Protein AF-A0A7W1G8X3-F1 (afdb_monomer)

pLDDT: mean 82.86, std 14.91, range [45.31, 94.69]

Radius of gyration: 16.78 Å; Cα contacts (8 Å, |Δi|>4): 94; chains: 1; bounding box: 43×20×60 Å

Secondary structure (DSSP, 8-state):
---S---S----HHHHHHHTS-B-HHHHHHHHHHHBSS---SHHHHHHHHHHTT-TTTEEEEES-TT-TTS-EEEEE-TTHHHHHHTTSPBP-

Foldseek 3Di:
DDDPPPPPDPPPVVVCCVPFFPDFPVRCLVVCVVFFVPDDPDPVVVVLVVVLCVPCNFKDKDFPDPVDPPGDITITGGPCSVVVVCVVTPTDD

Nearest PDB structures (foldseek):
  5dym-assembly1_A-2  TM=4.481E-01  e=7.829E-01  Clostridioides difficile R20291
  2c6y-assembly1_B  TM=5.267E-01  e=5.358E+00  Homo sapiens
  5x11-assembly1_B  TM=4.025E-01  e=3.647E+00  Bacillus spizizenii str. W23

Mean predicted aligned error: 7.99 Å

Structure (mmCIF, N/CA/C/O backbone):
data_AF-A0A7W1G8X3-F1
#
_entry.id   AF-A0A7W1G8X3-F1
#
loop_
_atom_site.group_PDB
_atom_site.id
_atom_site.type_symbol
_atom_site.label_atom_id
_atom_site.label_alt_id
_atom_site.label_comp_id
_atom_site.label_asym_id
_atom_site.label_entity_id
_atom_site.label_seq_id
_atom_site.pdbx_PDB_ins_code
_atom_site.Cartn_x
_atom_site.Cartn_y
_atom_site.Cartn_z
_atom_site.occupancy
_atom_site.B_iso_or_equiv
_atom_site.auth_seq_id
_atom_site.auth_comp_id
_atom_site.auth_asym_id
_atom_site.auth_atom_id
_atom_site.pdbx_PDB_model_num
ATOM 1 N N . MET A 1 1 ? 9.654 -5.416 -48.157 1.00 45.44 1 MET A N 1
ATOM 2 C CA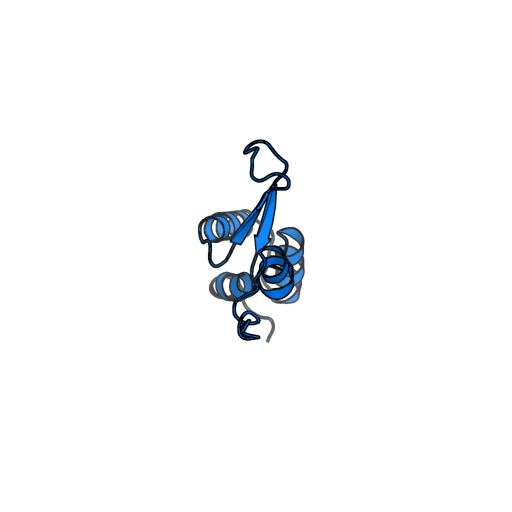 . MET A 1 1 ? 9.360 -6.333 -47.040 1.00 45.44 1 MET A CA 1
ATOM 3 C C . MET A 1 1 ? 10.028 -5.756 -45.807 1.00 45.44 1 MET A C 1
ATOM 5 O O . MET A 1 1 ? 11.237 -5.606 -45.848 1.00 45.44 1 MET A O 1
ATOM 9 N N . ASN A 1 2 ? 9.246 -5.299 -44.829 1.00 46.16 2 ASN A N 1
ATOM 10 C CA . ASN A 1 2 ? 9.617 -5.155 -43.415 1.00 46.16 2 ASN A CA 1
ATOM 11 C C . ASN A 1 2 ? 8.335 -4.758 -42.670 1.00 46.16 2 ASN A C 1
ATOM 13 O O . ASN A 1 2 ? 7.816 -3.655 -42.832 1.00 46.16 2 ASN A O 1
ATOM 17 N N . ASP A 1 3 ? 7.768 -5.732 -41.972 1.00 50.47 3 ASP A N 1
ATOM 18 C CA . ASP A 1 3 ? 6.453 -5.725 -41.346 1.00 50.47 3 ASP A CA 1
ATOM 19 C C . ASP A 1 3 ? 6.254 -4.601 -40.307 1.00 50.47 3 ASP A C 1
ATOM 21 O O . ASP A 1 3 ? 7.053 -4.467 -39.381 1.00 50.47 3 ASP A O 1
ATOM 25 N N . PRO A 1 4 ? 5.139 -3.844 -40.356 1.00 54.03 4 PRO A N 1
ATOM 26 C CA . PRO A 1 4 ? 4.781 -2.845 -39.344 1.00 54.03 4 PRO A CA 1
ATOM 27 C C . PRO A 1 4 ? 4.025 -3.446 -38.137 1.00 54.03 4 PRO A C 1
ATOM 29 O O . PRO A 1 4 ? 3.280 -2.743 -37.455 1.00 54.03 4 PRO A O 1
ATOM 32 N N . LYS A 1 5 ? 4.199 -4.746 -37.854 1.00 45.31 5 LYS A N 1
ATOM 33 C CA . LYS A 1 5 ? 3.510 -5.495 -36.781 1.00 45.31 5 LYS A CA 1
ATOM 34 C C . LYS A 1 5 ? 4.397 -5.764 -35.555 1.00 45.31 5 LYS A C 1
ATOM 36 O O . LYS A 1 5 ? 4.393 -6.851 -34.997 1.00 45.31 5 LYS A O 1
ATOM 41 N N . ALA A 1 6 ? 5.157 -4.770 -35.111 1.00 47.22 6 ALA A N 1
ATOM 42 C CA . ALA A 1 6 ? 5.899 -4.840 -33.845 1.00 47.22 6 ALA A CA 1
ATOM 43 C C . ALA A 1 6 ? 5.465 -3.720 -32.889 1.00 47.22 6 ALA A C 1
ATOM 45 O O . ALA A 1 6 ? 6.284 -3.071 -32.245 1.00 47.22 6 ALA A O 1
ATOM 46 N N . LYS A 1 7 ? 4.157 -3.443 -32.842 1.00 49.97 7 LYS A N 1
ATOM 47 C CA . LYS A 1 7 ? 3.549 -2.463 -31.928 1.00 49.97 7 LYS A CA 1
ATOM 48 C C . LYS A 1 7 ? 2.768 -3.117 -30.784 1.00 49.97 7 LYS A C 1
ATOM 50 O O . LYS A 1 7 ? 2.041 -2.437 -30.071 1.00 49.97 7 LYS A O 1
ATOM 55 N N . GLU A 1 8 ? 2.927 -4.421 -30.593 1.00 50.19 8 GLU A N 1
ATOM 56 C CA . GLU A 1 8 ? 2.209 -5.206 -29.593 1.00 50.19 8 GLU A CA 1
ATOM 57 C C . GLU A 1 8 ? 3.212 -5.789 -28.593 1.00 50.19 8 GLU A C 1
ATOM 59 O O . GLU A 1 8 ? 4.182 -6.424 -28.988 1.00 50.19 8 GLU A O 1
ATOM 64 N N . LEU A 1 9 ? 2.957 -5.568 -27.298 1.00 48.19 9 LEU A N 1
ATOM 65 C CA . LEU A 1 9 ? 3.730 -6.035 -26.130 1.00 48.19 9 LEU A CA 1
ATOM 66 C C . LEU A 1 9 ? 4.922 -5.171 -25.676 1.00 48.19 9 LEU A C 1
ATOM 68 O O . LEU A 1 9 ? 5.755 -5.620 -24.895 1.00 48.19 9 LEU A O 1
ATOM 72 N N . GLY A 1 10 ? 4.942 -3.885 -26.035 1.00 47.62 10 GLY A N 1
ATOM 73 C CA . GLY A 1 10 ? 5.795 -2.868 -25.404 1.00 47.62 10 GLY A CA 1
ATOM 74 C C . GLY A 1 10 ? 5.359 -2.486 -23.979 1.00 47.62 10 GLY A C 1
ATOM 75 O O . GLY A 1 10 ? 5.244 -1.305 -23.659 1.00 47.62 10 GLY A O 1
ATOM 76 N N . LEU A 1 11 ? 5.096 -3.456 -23.100 1.00 55.41 11 LEU A N 1
ATOM 77 C CA . LEU A 1 11 ? 5.133 -3.211 -21.656 1.00 55.41 11 LEU A CA 1
ATOM 78 C C . LEU A 1 11 ? 6.609 -3.156 -21.245 1.00 55.41 11 LEU A C 1
ATOM 80 O O . LEU A 1 11 ? 7.105 -4.053 -20.569 1.00 55.41 11 LEU A O 1
ATOM 84 N N . SER A 1 12 ? 7.333 -2.120 -21.685 1.00 69.19 12 SER A N 1
ATOM 85 C CA . SER A 1 12 ? 8.639 -1.797 -21.105 1.00 69.19 12 SER A CA 1
ATOM 86 C C . SER A 1 12 ? 8.475 -1.776 -19.586 1.00 69.19 12 SER A C 1
ATOM 88 O O . SER A 1 12 ? 7.445 -1.300 -19.104 1.00 69.19 12 SER A O 1
ATOM 90 N N . GLU A 1 13 ? 9.443 -2.282 -18.819 1.00 68.56 13 GLU A N 1
ATOM 91 C CA . GLU A 1 13 ? 9.336 -2.342 -17.349 1.00 68.56 13 GLU A CA 1
ATOM 92 C C . GLU A 1 13 ? 8.882 -1.002 -16.756 1.00 68.56 13 GLU A C 1
ATOM 94 O O . GLU A 1 13 ? 8.034 -0.956 -15.869 1.00 68.56 13 GLU A O 1
ATOM 99 N N . GLU A 1 14 ? 9.361 0.099 -17.335 1.00 72.94 14 GLU A N 1
ATOM 100 C CA . GLU A 1 14 ? 8.932 1.452 -17.010 1.00 72.94 14 GLU A CA 1
ATOM 101 C C . GLU A 1 14 ? 7.418 1.689 -17.154 1.00 72.94 14 GLU A C 1
ATOM 103 O O . GLU A 1 14 ? 6.808 2.231 -16.236 1.00 72.94 14 GLU A O 1
ATOM 108 N N . ASN A 1 15 ? 6.786 1.230 -18.237 1.00 80.88 15 ASN A N 1
ATOM 109 C CA . ASN A 1 15 ? 5.342 1.355 -18.440 1.00 80.88 15 ASN A CA 1
ATOM 110 C C . ASN A 1 15 ? 4.560 0.583 -17.363 1.00 80.88 15 ASN A C 1
ATOM 112 O O . ASN A 1 15 ? 3.549 1.065 -16.863 1.00 80.88 15 ASN A O 1
ATOM 116 N N . ILE A 1 16 ? 5.053 -0.583 -16.933 1.00 82.94 16 ILE A N 1
ATOM 117 C CA . ILE A 1 16 ? 4.420 -1.381 -15.868 1.00 82.94 16 ILE A CA 1
ATOM 118 C C . ILE A 1 16 ? 4.471 -0.628 -14.525 1.00 82.94 16 ILE A C 1
ATOM 120 O O . ILE A 1 16 ? 3.465 -0.571 -13.816 1.00 82.94 16 ILE A O 1
ATOM 124 N N . PHE A 1 17 ? 5.605 -0.011 -14.177 1.00 84.19 17 PHE A N 1
ATOM 125 C CA . PHE A 1 17 ? 5.721 0.807 -12.959 1.00 84.19 17 PHE A CA 1
ATOM 126 C C . PHE A 1 17 ? 4.953 2.139 -13.049 1.00 84.19 17 PHE A C 1
ATOM 128 O O . PHE A 1 17 ? 4.559 2.684 -12.026 1.00 84.19 17 PHE A O 1
ATOM 135 N N . GLN A 1 18 ? 4.701 2.661 -14.252 1.00 81.62 18 GLN A N 1
ATOM 136 C CA . GLN A 1 18 ? 3.901 3.879 -14.438 1.00 81.62 18 GLN A CA 1
ATOM 137 C C . GLN A 1 18 ? 2.388 3.623 -14.483 1.00 81.62 18 GLN A C 1
ATOM 139 O O . GLN A 1 18 ? 1.617 4.533 -14.191 1.00 81.62 18 GLN A O 1
ATOM 144 N N . THR A 1 19 ? 1.949 2.410 -14.836 1.00 82.50 19 THR A N 1
ATOM 145 C CA . THR A 1 19 ? 0.520 2.102 -15.037 1.00 82.50 19 THR A CA 1
ATOM 146 C C . THR A 1 19 ? -0.059 1.139 -14.004 1.00 82.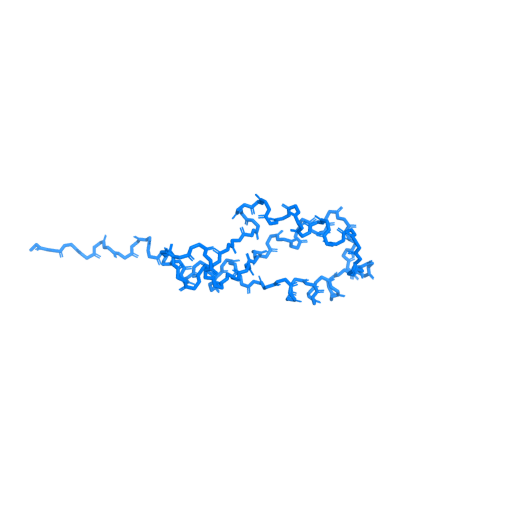50 19 THR A C 1
ATOM 148 O O . THR A 1 19 ? -1.192 1.330 -13.568 1.00 82.50 19 THR A O 1
ATOM 151 N N . ILE A 1 20 ? 0.696 0.114 -13.594 1.00 85.88 20 ILE A N 1
ATOM 152 C CA . ILE A 1 20 ? 0.209 -0.966 -12.722 1.00 85.88 20 ILE A CA 1
ATOM 153 C C . ILE A 1 20 ? 0.746 -0.804 -11.300 1.00 85.88 20 ILE A C 1
ATOM 155 O O . ILE A 1 20 ? -0.042 -0.825 -10.357 1.00 85.88 20 ILE A O 1
ATOM 159 N N . PHE A 1 21 ? 2.066 -0.653 -11.139 1.00 90.00 21 PHE A N 1
ATOM 160 C CA . PHE A 1 21 ? 2.734 -0.549 -9.833 1.00 90.00 21 PHE A CA 1
ATOM 161 C C . PHE A 1 21 ? 3.104 0.901 -9.521 1.00 90.00 21 PHE A C 1
ATOM 163 O O . PHE A 1 21 ? 4.279 1.264 -9.502 1.00 90.00 21 PHE A O 1
ATOM 170 N N . THR A 1 22 ? 2.088 1.734 -9.317 1.00 90.88 22 THR A N 1
ATOM 171 C CA . THR A 1 22 ? 2.245 3.183 -9.134 1.00 90.88 22 THR A CA 1
ATOM 172 C C . THR A 1 22 ? 2.530 3.586 -7.694 1.00 90.88 22 THR A C 1
ATOM 174 O O . THR A 1 22 ? 3.093 4.653 -7.457 1.00 90.88 22 THR A O 1
ATOM 177 N N . GLU A 1 23 ? 2.160 2.746 -6.728 1.00 93.94 23 GLU A N 1
ATOM 178 C CA . GLU A 1 23 ? 2.125 3.127 -5.319 1.00 93.94 23 GLU A CA 1
ATOM 179 C C . GLU A 1 23 ? 3.431 2.769 -4.616 1.00 93.94 23 GLU A C 1
ATOM 181 O O . GLU A 1 23 ? 3.907 1.640 -4.704 1.00 93.94 23 GLU A O 1
ATOM 186 N N . LYS A 1 24 ? 4.017 3.687 -3.848 1.00 93.38 24 LYS A N 1
ATOM 187 C CA . LYS A 1 24 ? 5.085 3.329 -2.903 1.00 93.38 24 LYS A CA 1
ATOM 188 C C . LYS A 1 24 ? 4.480 2.981 -1.552 1.00 93.38 24 LYS A C 1
ATOM 190 O O . LYS A 1 24 ? 3.328 3.287 -1.269 1.00 93.38 24 LYS A O 1
ATOM 195 N N . HIS A 1 25 ? 5.286 2.418 -0.656 1.00 91.81 25 HIS A N 1
ATOM 196 C CA . HIS A 1 25 ? 4.845 2.110 0.711 1.00 91.81 25 HIS A CA 1
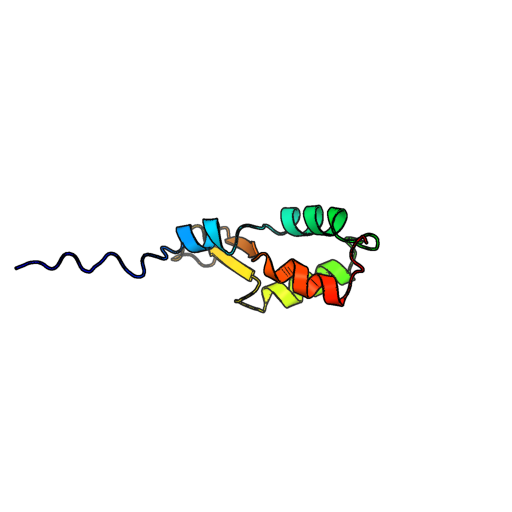ATOM 197 C C . HIS A 1 25 ? 4.176 3.308 1.418 1.00 91.81 25 HIS A C 1
ATOM 199 O O . HIS A 1 25 ? 3.157 3.153 2.089 1.00 91.81 25 HIS A O 1
ATOM 205 N N . ALA A 1 26 ? 4.736 4.513 1.262 1.00 92.25 26 ALA A N 1
ATOM 206 C CA . ALA A 1 26 ? 4.171 5.731 1.840 1.00 92.25 26 ALA A CA 1
ATOM 207 C C . ALA A 1 26 ? 2.828 6.122 1.200 1.00 92.25 26 ALA A C 1
ATOM 209 O O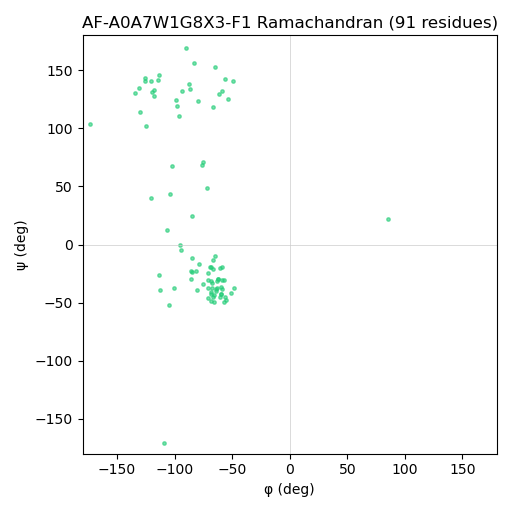 . ALA A 1 26 ? 1.926 6.559 1.912 1.00 92.25 26 ALA A O 1
ATOM 210 N N . ASP A 1 27 ? 2.679 5.932 -0.114 1.00 94.56 27 ASP A N 1
ATOM 211 C CA . ASP A 1 27 ? 1.431 6.210 -0.828 1.00 94.56 27 ASP A CA 1
ATOM 212 C C . ASP A 1 27 ? 0.332 5.232 -0.412 1.00 94.56 27 ASP A C 1
ATOM 214 O O . ASP A 1 27 ? -0.775 5.663 -0.093 1.00 94.56 27 ASP A O 1
ATOM 218 N N . VAL A 1 28 ? 0.665 3.942 -0.280 1.00 94.69 28 VAL A N 1
ATOM 219 C CA . VAL A 1 28 ? -0.250 2.924 0.255 1.00 94.69 28 VAL A CA 1
ATOM 220 C C . VAL A 1 28 ? -0.725 3.310 1.652 1.00 94.69 28 VAL A C 1
ATOM 222 O O . VAL A 1 28 ? -1.926 3.337 1.892 1.00 94.69 28 VAL A O 1
ATOM 225 N N . ALA A 1 29 ? 0.185 3.671 2.561 1.00 94.62 29 ALA A N 1
ATOM 226 C CA . ALA A 1 29 ? -0.184 4.065 3.921 1.00 94.62 29 ALA A CA 1
ATOM 227 C C . ALA A 1 29 ? -1.043 5.344 3.959 1.00 94.62 29 ALA A C 1
ATOM 229 O O . ALA A 1 29 ? -1.963 5.454 4.771 1.00 94.62 29 ALA A O 1
ATOM 230 N N . ARG A 1 30 ? -0.751 6.318 3.088 1.00 94.62 30 ARG A N 1
ATOM 231 C CA . ARG A 1 30 ? -1.529 7.557 2.966 1.00 94.62 30 ARG A CA 1
ATOM 232 C C . ARG A 1 30 ? -2.937 7.280 2.449 1.00 94.62 30 ARG A C 1
ATOM 234 O O . ARG A 1 30 ? -3.898 7.760 3.041 1.00 94.62 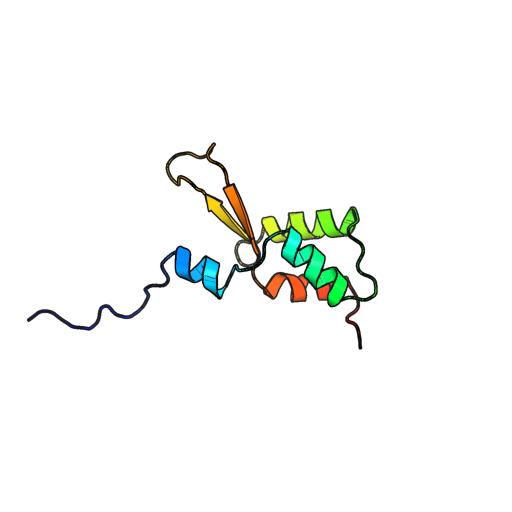30 ARG A O 1
ATOM 241 N N . GLU A 1 31 ? -3.055 6.516 1.371 1.00 93.81 31 GLU A N 1
ATOM 242 C CA . GLU A 1 31 ? -4.344 6.223 0.749 1.00 93.81 31 GLU A CA 1
ATOM 243 C C . GLU A 1 31 ? -5.176 5.275 1.617 1.00 93.81 31 GLU A C 1
ATOM 245 O O . GLU A 1 31 ? -6.370 5.492 1.775 1.00 93.81 31 GLU A O 1
ATOM 250 N N . ALA A 1 32 ? -4.553 4.299 2.283 1.00 93.19 32 ALA A N 1
ATOM 251 C CA . ALA A 1 32 ? -5.230 3.439 3.250 1.00 93.19 32 ALA A CA 1
ATOM 252 C C . ALA A 1 32 ? -5.836 4.256 4.403 1.00 93.19 32 ALA A C 1
ATOM 254 O O . ALA A 1 32 ? -6.997 4.065 4.748 1.00 93.19 32 ALA A O 1
ATOM 255 N N . ARG A 1 33 ? -5.104 5.246 4.931 1.00 93.06 33 ARG A N 1
ATOM 256 C CA . ARG A 1 33 ? -5.623 6.168 5.957 1.00 93.06 33 ARG A CA 1
ATOM 257 C C . ARG A 1 33 ? -6.810 7.000 5.474 1.00 93.06 33 ARG A C 1
ATOM 259 O O . ARG A 1 33 ? -7.638 7.400 6.282 1.00 93.06 33 ARG A O 1
ATOM 266 N N . ARG A 1 34 ? -6.869 7.298 4.176 1.00 92.00 34 ARG A N 1
ATOM 267 C CA . ARG A 1 34 ? -7.983 8.028 3.566 1.00 92.00 34 ARG A CA 1
ATOM 268 C C . ARG A 1 34 ? -9.183 7.116 3.295 1.00 92.00 34 ARG A C 1
ATOM 270 O O . ARG A 1 34 ? -10.316 7.552 3.445 1.00 92.00 34 ARG A O 1
ATOM 277 N N . ARG A 1 35 ? -8.931 5.882 2.857 1.00 91.88 35 ARG A N 1
ATOM 278 C CA . ARG A 1 35 ? -9.941 4.937 2.363 1.00 91.88 35 ARG A CA 1
ATOM 279 C C . ARG A 1 35 ? -10.612 4.125 3.470 1.00 91.88 35 ARG A C 1
ATOM 281 O O . ARG A 1 35 ? -11.773 3.747 3.323 1.00 91.88 35 ARG A O 1
ATOM 288 N N . PHE A 1 36 ? -9.901 3.867 4.561 1.00 93.12 36 PHE A N 1
ATOM 289 C CA . PHE A 1 36 ? -10.366 3.024 5.656 1.00 93.12 36 PHE A CA 1
ATOM 290 C C . PHE A 1 36 ? -10.465 3.831 6.951 1.00 93.12 36 PHE A C 1
ATOM 292 O O . PHE A 1 36 ? -9.545 4.569 7.307 1.00 93.12 36 PHE A O 1
ATOM 299 N N . ASN A 1 37 ? -11.585 3.701 7.662 1.00 89.12 37 ASN A N 1
ATOM 300 C CA . ASN A 1 37 ? -11.856 4.474 8.885 1.00 89.12 37 ASN A CA 1
ATOM 301 C C . ASN A 1 37 ? -11.052 3.975 10.093 1.00 89.12 37 ASN A C 1
ATOM 303 O O . ASN A 1 37 ? -10.666 4.741 10.974 1.00 89.12 37 ASN A O 1
ATOM 307 N N . ASP A 1 38 ? -10.822 2.672 10.142 1.00 90.25 38 ASP A N 1
ATOM 308 C CA . ASP A 1 38 ? -10.172 1.943 11.226 1.00 90.25 38 ASP A CA 1
ATOM 309 C C . ASP A 1 38 ? -8.672 1.723 10.985 1.00 90.25 38 ASP A C 1
ATOM 311 O O . ASP A 1 38 ? -7.977 1.166 11.843 1.00 90.25 38 ASP A O 1
ATOM 315 N N . PHE A 1 39 ? -8.147 2.202 9.853 1.00 93.50 39 PHE A N 1
ATOM 316 C CA . PHE A 1 39 ? -6.750 2.023 9.495 1.00 93.50 39 PHE A CA 1
ATOM 317 C C . PHE A 1 39 ? -5.799 2.669 10.500 1.00 93.50 39 PHE A C 1
ATOM 319 O O . PHE A 1 39 ? -5.858 3.862 10.818 1.00 93.50 39 PHE A O 1
ATOM 326 N N . LYS A 1 40 ? -4.824 1.869 10.932 1.00 91.38 40 LYS A N 1
ATOM 327 C CA . LYS A 1 40 ? -3.707 2.301 11.767 1.00 91.38 40 LYS A CA 1
ATOM 328 C C . LYS A 1 40 ? -2.424 1.726 11.196 1.00 91.38 40 LYS A C 1
ATOM 330 O O . LYS A 1 40 ? -2.313 0.524 10.984 1.00 91.38 40 LYS A O 1
ATOM 335 N N . GLN A 1 41 ? -1.421 2.581 11.024 1.00 91.44 41 GLN A N 1
ATOM 336 C CA . GLN A 1 41 ? -0.077 2.168 10.627 1.00 91.44 41 GLN A CA 1
ATOM 337 C C . GLN A 1 41 ? 0.648 1.528 11.825 1.00 91.44 41 GLN A C 1
ATOM 339 O O . GLN A 1 41 ? 1.526 2.128 12.441 1.00 91.44 41 GLN A O 1
ATOM 344 N N . ASN A 1 42 ? 0.207 0.331 12.203 1.00 92.50 42 ASN A N 1
ATOM 345 C CA . ASN A 1 42 ? 0.679 -0.445 13.344 1.00 92.50 42 ASN A CA 1
ATOM 346 C C . ASN A 1 42 ? 1.492 -1.671 12.873 1.00 92.50 42 ASN A C 1
ATOM 348 O O . ASN A 1 42 ? 1.815 -1.832 11.693 1.00 92.50 42 ASN A O 1
ATOM 352 N N . ASN A 1 43 ? 1.823 -2.562 13.809 1.00 92.81 43 ASN A N 1
ATOM 353 C CA . ASN A 1 43 ? 2.539 -3.802 13.501 1.00 92.81 43 ASN A CA 1
ATOM 354 C C . ASN A 1 43 ? 1.759 -4.733 12.563 1.00 92.81 43 ASN A C 1
ATOM 356 O O . ASN A 1 43 ? 2.373 -5.468 11.793 1.00 92.81 43 ASN A O 1
ATOM 360 N N . GLU A 1 44 ? 0.429 -4.696 12.607 1.00 91.81 44 GLU A N 1
ATOM 361 C CA . GLU A 1 44 ? -0.426 -5.477 11.717 1.00 91.81 44 GLU A CA 1
ATOM 362 C C . GLU A 1 44 ? -0.322 -4.977 10.278 1.00 91.81 44 GLU A C 1
ATOM 364 O O . GLU A 1 44 ? -0.005 -5.770 9.396 1.00 91.81 44 GLU A O 1
ATOM 369 N N . PHE A 1 45 ? -0.427 -3.664 10.049 1.00 93.69 45 PHE A N 1
ATOM 370 C CA . PHE A 1 45 ? -0.179 -3.082 8.730 1.00 93.69 45 PHE A CA 1
ATOM 371 C C . PHE A 1 45 ? 1.213 -3.452 8.204 1.00 93.69 45 PHE A C 1
ATOM 373 O O . PHE A 1 45 ? 1.348 -3.932 7.081 1.00 93.69 45 PHE A O 1
ATOM 380 N N . ASN A 1 46 ? 2.256 -3.306 9.028 1.00 92.38 46 ASN A N 1
ATOM 381 C CA . ASN A 1 46 ? 3.616 -3.677 8.629 1.00 92.38 46 ASN A CA 1
ATOM 382 C C . ASN A 1 46 ? 3.727 -5.173 8.270 1.00 92.38 46 ASN A C 1
ATOM 384 O O . ASN A 1 46 ? 4.439 -5.533 7.329 1.00 92.38 46 ASN A O 1
ATOM 388 N N . ARG A 1 47 ? 3.001 -6.048 8.981 1.00 93.88 47 ARG A N 1
ATOM 389 C CA . ARG A 1 47 ? 2.917 -7.482 8.674 1.00 93.88 47 ARG A CA 1
ATOM 390 C C . ARG A 1 47 ? 2.193 -7.733 7.350 1.00 93.88 47 ARG A C 1
ATOM 392 O O . ARG A 1 47 ? 2.704 -8.508 6.545 1.00 93.88 47 ARG A O 1
ATOM 399 N N . LEU A 1 48 ? 1.060 -7.078 7.104 1.00 93.81 48 LEU A N 1
ATOM 400 C CA . LEU A 1 48 ? 0.310 -7.181 5.847 1.00 93.81 48 LEU A CA 1
ATOM 401 C C . LEU A 1 48 ? 1.155 -6.712 4.662 1.00 93.81 48 LEU A C 1
ATOM 403 O O . LEU A 1 48 ? 1.277 -7.430 3.672 1.00 93.81 48 LEU A O 1
ATOM 407 N N . MET A 1 49 ? 1.848 -5.579 4.796 1.00 93.88 49 MET A N 1
ATOM 408 C CA . MET A 1 49 ? 2.789 -5.101 3.783 1.00 93.88 49 MET A CA 1
ATOM 409 C C . MET A 1 49 ? 3.907 -6.119 3.535 1.00 93.88 49 MET A C 1
ATOM 411 O O . MET A 1 49 ? 4.233 -6.402 2.385 1.00 93.88 49 MET A O 1
ATOM 415 N N . ALA A 1 50 ? 4.471 -6.729 4.583 1.00 93.19 50 ALA A N 1
ATOM 416 C CA . ALA A 1 50 ? 5.486 -7.772 4.434 1.00 93.19 50 ALA A CA 1
ATOM 417 C C . ALA A 1 50 ? 4.965 -9.034 3.721 1.00 93.19 50 ALA A C 1
ATOM 419 O O . ALA A 1 50 ? 5.733 -9.684 3.011 1.00 93.19 50 ALA A O 1
ATOM 420 N N . LEU A 1 51 ? 3.684 -9.379 3.877 1.00 92.50 51 LEU A N 1
ATOM 421 C CA . LEU A 1 51 ? 3.038 -10.451 3.112 1.00 92.50 51 LEU A CA 1
ATOM 422 C C . LEU A 1 51 ? 2.830 -10.035 1.651 1.00 92.50 51 LEU A C 1
ATOM 424 O O . LEU A 1 51 ? 3.223 -10.776 0.751 1.00 92.50 51 LEU A O 1
ATOM 428 N N . CYS A 1 52 ? 2.332 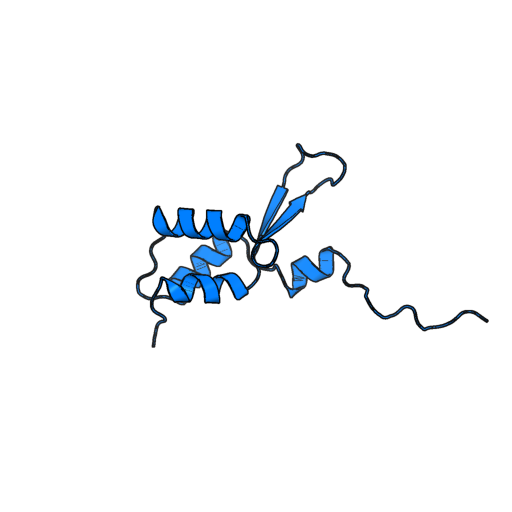-8.821 1.409 1.00 92.31 52 CYS A N 1
ATOM 429 C CA . CYS A 1 52 ? 2.144 -8.271 0.065 1.00 92.31 52 CYS A CA 1
ATOM 430 C C . CYS A 1 52 ? 3.462 -8.208 -0.719 1.00 92.31 52 CYS A C 1
ATOM 432 O O . CYS A 1 52 ? 3.491 -8.532 -1.902 1.00 92.31 52 CYS A O 1
ATOM 434 N N . LYS A 1 53 ? 4.579 -7.877 -0.055 1.00 91.12 53 LYS A N 1
ATOM 435 C CA . LYS A 1 53 ? 5.931 -7.899 -0.644 1.00 91.12 53 LYS A CA 1
ATOM 436 C C . LYS A 1 53 ? 6.334 -9.261 -1.207 1.00 91.12 53 LYS A C 1
ATOM 438 O O . LYS A 1 53 ? 7.124 -9.314 -2.143 1.00 91.12 53 LYS A O 1
ATOM 443 N N . LYS A 1 54 ? 5.829 -10.358 -0.636 1.00 91.88 54 LYS A N 1
ATOM 444 C CA . LYS A 1 54 ? 6.115 -11.718 -1.117 1.00 91.88 54 LYS A CA 1
ATOM 445 C C . LYS A 1 54 ? 5.287 -12.083 -2.349 1.00 91.88 54 LYS A C 1
ATOM 447 O O . LYS A 1 54 ? 5.633 -13.042 -3.031 1.00 91.88 54 LYS A O 1
ATOM 452 N N . ASN A 1 55 ? 4.214 -11.343 -2.635 1.00 92.06 55 ASN A N 1
ATOM 453 C CA . ASN A 1 55 ? 3.348 -11.586 -3.780 1.00 92.06 55 ASN A CA 1
ATOM 454 C C . ASN A 1 55 ? 3.752 -10.680 -4.964 1.00 92.06 55 ASN A C 1
ATOM 456 O O . ASN A 1 55 ? 3.490 -9.475 -4.926 1.00 92.06 55 ASN A O 1
ATOM 460 N N . PRO A 1 56 ? 4.317 -11.235 -6.053 1.00 88.81 56 PRO A N 1
ATOM 461 C CA . PRO A 1 56 ? 4.776 -10.453 -7.205 1.00 88.81 56 PRO A CA 1
ATOM 462 C C . PRO A 1 56 ? 3.647 -9.764 -7.992 1.00 88.81 56 PRO A C 1
ATOM 464 O O . PRO A 1 56 ? 3.919 -8.894 -8.822 1.00 88.81 56 PRO A O 1
ATOM 467 N N . ASN A 1 57 ? 2.384 -10.141 -7.756 1.00 89.06 57 ASN A N 1
ATOM 468 C CA . ASN A 1 57 ? 1.217 -9.470 -8.339 1.00 89.06 57 ASN A CA 1
ATOM 469 C C . ASN A 1 57 ? 0.825 -8.195 -7.572 1.00 89.06 57 ASN A C 1
ATOM 471 O O . ASN A 1 57 ? 0.172 -7.308 -8.130 1.00 89.06 57 ASN A O 1
ATOM 475 N N . LEU A 1 58 ? 1.218 -8.105 -6.298 1.00 91.94 58 LEU A N 1
ATOM 476 C CA . LEU A 1 58 ? 0.923 -6.975 -5.418 1.00 91.94 58 LEU A CA 1
ATOM 477 C C . LEU A 1 58 ? 2.116 -6.038 -5.288 1.00 91.94 58 LEU A C 1
ATOM 479 O O . LEU A 1 58 ? 1.923 -4.829 -5.260 1.00 91.94 58 LEU A O 1
ATOM 483 N N . CYS A 1 59 ? 3.335 -6.576 -5.239 1.00 93.88 59 CYS A N 1
ATOM 484 C CA . CYS A 1 59 ? 4.562 -5.808 -5.078 1.00 93.88 59 CYS A CA 1
ATOM 485 C C . CYS A 1 59 ? 5.611 -6.214 -6.113 1.00 93.88 59 CYS A C 1
ATOM 487 O O . CYS A 1 59 ? 5.890 -7.396 -6.312 1.00 93.88 59 CYS A O 1
ATOM 489 N N . ARG A 1 60 ? 6.251 -5.220 -6.724 1.00 90.94 60 ARG A N 1
ATOM 490 C CA . ARG A 1 60 ? 7.450 -5.394 -7.539 1.00 90.94 60 ARG A CA 1
ATOM 491 C C . ARG A 1 60 ? 8.568 -4.500 -7.046 1.00 90.94 60 ARG A C 1
ATOM 493 O O . ARG A 1 60 ? 8.365 -3.355 -6.653 1.00 90.94 60 ARG A O 1
ATOM 500 N N . VAL A 1 61 ? 9.779 -5.031 -7.115 1.00 88.50 61 VAL A N 1
ATOM 501 C CA . VAL A 1 61 ? 10.993 -4.304 -6.763 1.00 88.50 61 VAL A CA 1
ATOM 502 C C . VAL A 1 61 ? 11.634 -3.791 -8.043 1.00 88.50 61 VAL A C 1
ATOM 504 O O . VAL A 1 61 ? 11.927 -4.576 -8.940 1.00 88.50 61 VAL A O 1
ATOM 507 N N . ARG A 1 62 ? 11.872 -2.481 -8.117 1.00 85.94 62 ARG A N 1
ATOM 508 C CA . ARG A 1 62 ? 12.683 -1.862 -9.167 1.00 85.94 62 ARG A CA 1
ATOM 509 C C . ARG A 1 62 ? 14.088 -1.638 -8.626 1.00 85.94 62 ARG A C 1
ATOM 511 O O . ARG A 1 62 ? 14.269 -0.911 -7.646 1.00 85.94 62 ARG A O 1
ATOM 518 N N . TYR A 1 63 ? 15.067 -2.261 -9.263 1.00 83.88 63 TYR A N 1
ATOM 519 C CA . TYR A 1 63 ? 16.480 -2.033 -8.984 1.00 83.88 63 TYR A CA 1
ATOM 520 C C . TYR A 1 63 ? 16.968 -0.862 -9.835 1.00 83.88 63 TYR A C 1
ATOM 522 O O . TYR A 1 63 ? 16.598 -0.758 -11.003 1.00 83.88 63 TYR A O 1
ATOM 530 N N . LEU A 1 64 ? 17.772 0.031 -9.252 1.00 78.50 64 LEU A N 1
ATOM 531 C CA . LEU A 1 64 ? 18.393 1.122 -10.009 1.00 78.50 64 LEU A CA 1
ATOM 532 C C . LEU A 1 64 ? 19.437 0.589 -11.004 1.00 78.50 64 LEU A C 1
ATOM 534 O O . LEU A 1 64 ? 19.587 1.137 -12.089 1.00 78.50 64 LEU A O 1
ATOM 538 N N . ASP A 1 65 ? 20.120 -0.496 -10.637 1.00 74.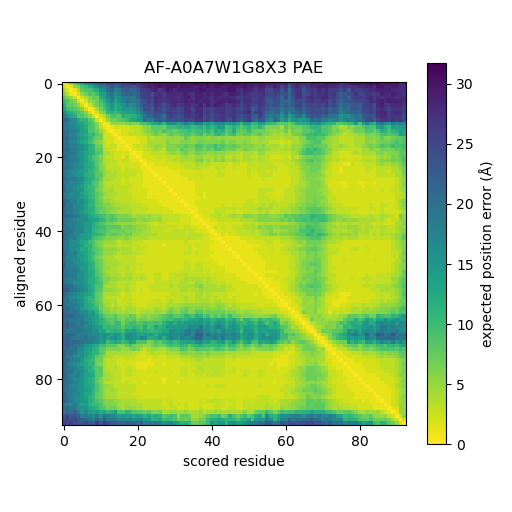88 65 ASP A N 1
ATOM 539 C CA . ASP A 1 65 ? 21.037 -1.233 -11.504 1.00 74.88 65 ASP A CA 1
ATOM 540 C C . ASP A 1 65 ? 20.690 -2.732 -11.441 1.00 74.88 65 ASP A C 1
ATOM 542 O O . ASP A 1 65 ? 20.829 -3.333 -10.371 1.00 74.88 65 ASP A O 1
ATOM 546 N N . PRO A 1 66 ? 20.225 -3.348 -12.544 1.00 69.19 66 PRO A N 1
ATOM 547 C CA . PRO A 1 66 ? 19.873 -4.767 -12.574 1.00 69.19 66 PRO A CA 1
ATOM 548 C C . PRO A 1 66 ? 21.093 -5.694 -12.453 1.00 69.19 66 PRO A C 1
ATOM 550 O O . PRO A 1 66 ? 20.937 -6.854 -12.079 1.00 69.19 66 PRO A O 1
ATOM 553 N N . SER A 1 67 ? 22.304 -5.196 -12.725 1.00 73.06 67 SER A N 1
ATOM 554 C CA . SER A 1 67 ? 23.551 -5.970 -12.646 1.00 73.06 67 SER A CA 1
ATOM 555 C C . SER A 1 67 ? 24.136 -5.999 -11.232 1.00 73.06 67 SER A C 1
ATOM 557 O O . SER A 1 67 ? 25.036 -6.789 -10.948 1.00 73.06 67 SER A O 1
ATOM 559 N N . ASN A 1 68 ? 23.625 -5.159 -10.325 1.00 71.00 68 ASN A N 1
ATOM 560 C CA . ASN A 1 68 ? 24.125 -5.038 -8.965 1.00 71.00 68 ASN A CA 1
ATOM 561 C C . ASN A 1 68 ? 23.005 -5.248 -7.938 1.00 71.00 68 ASN A C 1
ATOM 563 O O . ASN A 1 68 ? 22.238 -4.346 -7.607 1.00 71.00 68 ASN A O 1
ATOM 567 N N . SER A 1 69 ? 22.977 -6.437 -7.339 1.00 63.09 69 SER A N 1
ATOM 568 C CA . SER A 1 69 ? 22.027 -6.813 -6.285 1.00 63.09 69 SER A CA 1
ATOM 569 C C . SER A 1 69 ? 22.176 -6.018 -4.976 1.00 63.09 69 SER A C 1
ATOM 571 O O . SER A 1 69 ? 21.294 -6.100 -4.119 1.00 63.09 69 SER A O 1
ATOM 573 N N . LYS A 1 70 ? 23.250 -5.226 -4.820 1.00 68.56 70 LYS A N 1
ATOM 574 C CA . LYS A 1 70 ? 23.443 -4.266 -3.714 1.00 68.56 70 LYS A CA 1
ATOM 575 C C . LYS A 1 70 ? 22.992 -2.844 -4.055 1.00 68.56 70 LYS A C 1
ATOM 577 O O . LYS A 1 70 ? 23.063 -1.971 -3.192 1.00 68.56 70 LYS A O 1
ATOM 582 N N . SER A 1 71 ? 22.575 -2.596 -5.295 1.00 73.06 71 SER A N 1
ATOM 583 C CA . SER A 1 71 ? 22.090 -1.288 -5.723 1.00 73.06 71 SER A CA 1
ATOM 584 C C . SER A 1 71 ? 20.807 -0.910 -4.985 1.00 73.06 71 SER A C 1
ATOM 586 O O . SER A 1 71 ? 20.032 -1.772 -4.555 1.00 73.06 71 SER A O 1
ATOM 588 N N . SER A 1 72 ? 20.580 0.395 -4.842 1.00 79.50 72 SER A N 1
ATOM 589 C CA . SER A 1 72 ? 19.355 0.930 -4.261 1.00 79.50 72 SER A CA 1
ATOM 590 C C . SER A 1 72 ? 18.143 0.353 -4.988 1.00 79.50 72 SER A C 1
ATOM 592 O O . SER A 1 72 ? 18.022 0.435 -6.213 1.00 79.50 72 SER A O 1
ATOM 594 N N . LYS A 1 73 ? 17.241 -0.242 -4.212 1.00 85.31 73 LYS A N 1
ATOM 595 C CA . LYS A 1 73 ? 15.999 -0.830 -4.703 1.00 85.31 73 LYS A CA 1
ATOM 596 C C . LYS A 1 73 ? 14.815 -0.056 -4.151 1.00 85.31 73 LYS A C 1
ATOM 598 O O . LYS A 1 73 ? 14.824 0.340 -2.986 1.00 85.31 73 LYS A O 1
ATOM 603 N N . GLN A 1 74 ? 13.793 0.135 -4.974 1.00 87.81 74 GLN A N 1
ATOM 604 C CA . GLN A 1 74 ? 12.530 0.716 -4.541 1.00 87.81 74 GLN A CA 1
ATOM 605 C C . GLN A 1 74 ? 11.404 -0.280 -4.789 1.00 87.81 74 GLN A C 1
ATOM 607 O O . GLN A 1 74 ? 11.292 -0.867 -5.863 1.00 87.81 74 GLN A O 1
ATOM 612 N N . GLU A 1 75 ? 10.582 -0.480 -3.769 1.00 91.38 75 GLU A N 1
ATOM 613 C CA . GLU A 1 75 ? 9.390 -1.315 -3.841 1.00 91.38 75 GLU A CA 1
ATOM 614 C C . GLU A 1 75 ? 8.218 -0.476 -4.341 1.00 91.38 75 GLU A C 1
ATOM 616 O O . GLU A 1 75 ? 7.979 0.632 -3.849 1.00 91.38 75 GLU A O 1
ATOM 621 N N . PHE A 1 76 ? 7.487 -1.033 -5.294 1.00 92.94 76 PHE A N 1
ATOM 622 C CA . PHE A 1 76 ? 6.272 -0.462 -5.836 1.00 92.94 76 PHE A CA 1
ATOM 623 C C . PHE A 1 76 ? 5.140 -1.473 -5.729 1.00 92.94 76 PHE A C 1
ATOM 625 O O . PHE A 1 76 ? 5.322 -2.665 -5.977 1.00 92.94 76 PHE A O 1
ATOM 632 N N . TYR A 1 77 ? 3.963 -0.980 -5.392 1.00 94.69 77 TYR A N 1
ATOM 633 C CA . TYR A 1 77 ? 2.764 -1.753 -5.161 1.00 94.69 77 TYR A CA 1
ATOM 634 C C . TYR A 1 77 ? 1.727 -1.437 -6.225 1.00 94.69 77 TYR A C 1
ATOM 636 O O . TYR A 1 77 ? 1.628 -0.310 -6.716 1.00 94.69 77 TYR A O 1
ATOM 644 N N . SER A 1 78 ? 0.960 -2.456 -6.591 1.00 94.12 78 SER A N 1
ATOM 645 C CA . SER A 1 78 ? -0.202 -2.284 -7.447 1.00 94.12 78 SER A CA 1
ATOM 646 C C . SER A 1 78 ? -1.406 -1.848 -6.628 1.00 94.12 78 SER A C 1
ATOM 648 O O . SER A 1 78 ? -1.501 -2.138 -5.437 1.00 94.12 78 SER A O 1
ATOM 650 N N . LYS A 1 79 ? -2.379 -1.200 -7.275 1.00 91.88 79 LYS A N 1
ATOM 651 C CA . LYS A 1 79 ? -3.624 -0.773 -6.612 1.00 91.88 79 LYS A CA 1
ATOM 652 C C . LYS A 1 79 ? -4.427 -1.928 -6.000 1.00 91.88 79 LYS A C 1
ATOM 654 O O . LYS A 1 79 ? -5.215 -1.691 -5.093 1.00 91.88 79 LYS A O 1
ATOM 659 N N . LYS A 1 80 ? -4.185 -3.170 -6.434 1.00 92.44 80 LYS A N 1
ATOM 660 C CA . LYS A 1 80 ? -4.788 -4.373 -5.838 1.00 92.44 80 LYS A CA 1
ATOM 661 C C . LYS A 1 80 ? -4.429 -4.550 -4.363 1.00 92.44 80 LYS A C 1
ATOM 663 O O . LYS A 1 80 ? -5.145 -5.234 -3.647 1.00 92.44 80 LYS A O 1
ATOM 668 N N . ILE A 1 81 ? -3.356 -3.913 -3.884 1.00 93.88 81 ILE A N 1
ATOM 669 C CA . ILE A 1 81 ? -3.028 -3.934 -2.458 1.00 93.88 81 ILE A CA 1
ATOM 670 C C . ILE A 1 81 ? -4.153 -3.359 -1.595 1.00 93.88 81 ILE A C 1
ATOM 672 O O . ILE A 1 81 ? -4.328 -3.799 -0.469 1.00 93.88 81 ILE A O 1
ATOM 676 N N . TYR A 1 82 ? -4.936 -2.405 -2.102 1.00 92.62 82 TYR A N 1
ATOM 677 C CA . TYR A 1 82 ? -6.059 -1.862 -1.342 1.00 92.62 82 TYR A CA 1
ATOM 678 C C . TYR A 1 82 ? -7.199 -2.868 -1.204 1.00 92.62 82 TYR A C 1
ATOM 680 O O . TYR A 1 82 ? -7.875 -2.843 -0.185 1.00 92.62 82 TYR A O 1
ATOM 688 N N . ASP A 1 83 ? -7.381 -3.759 -2.178 1.00 92.44 83 ASP A N 1
ATOM 689 C CA . ASP A 1 83 ? -8.368 -4.836 -2.081 1.00 92.44 83 ASP A CA 1
ATOM 690 C C . ASP A 1 83 ? -7.929 -5.847 -1.010 1.00 92.44 83 ASP A C 1
ATOM 692 O O . ASP A 1 83 ? -8.723 -6.238 -0.167 1.00 92.44 83 ASP A O 1
ATOM 696 N N . GLU A 1 84 ? -6.635 -6.172 -0.954 1.00 92.69 84 GLU A N 1
ATOM 697 C CA . GLU A 1 84 ? -6.067 -7.018 0.108 1.00 92.69 84 GLU A CA 1
ATOM 698 C C . GLU A 1 84 ? -6.172 -6.364 1.488 1.00 92.69 84 GLU A C 1
ATOM 700 O O . GLU A 1 84 ? -6.475 -7.028 2.471 1.00 92.69 84 GLU A O 1
ATOM 705 N N . LEU A 1 85 ? -5.942 -5.051 1.587 1.00 92.31 85 LEU A N 1
ATOM 706 C CA . LEU A 1 85 ? -6.113 -4.317 2.842 1.00 92.31 85 LEU A CA 1
ATOM 707 C C . LEU A 1 85 ? -7.590 -4.226 3.255 1.00 92.31 85 LEU A C 1
ATOM 709 O O . LEU A 1 85 ? -7.873 -4.218 4.449 1.00 92.31 85 LEU A O 1
ATOM 713 N N . ALA A 1 86 ? -8.522 -4.189 2.302 1.00 91.75 86 ALA A N 1
ATOM 714 C CA . ALA A 1 86 ? -9.956 -4.147 2.578 1.00 91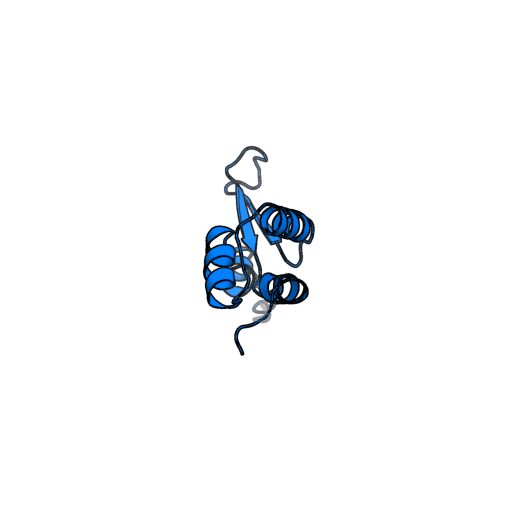.75 86 ALA A CA 1
ATOM 715 C C . ALA A 1 86 ? -10.496 -5.426 3.236 1.00 91.75 86 ALA A C 1
ATOM 717 O O . ALA A 1 86 ? -11.526 -5.369 3.903 1.00 91.75 86 ALA A O 1
ATOM 718 N N . GLU A 1 87 ? -9.793 -6.554 3.107 1.00 91.81 87 GLU A N 1
ATOM 719 C CA . GLU A 1 87 ? -10.118 -7.784 3.844 1.00 91.81 87 GLU A CA 1
ATOM 720 C C . GLU A 1 87 ? -9.856 -7.645 5.357 1.00 91.81 87 GLU A C 1
ATOM 722 O O . GLU A 1 87 ? -10.391 -8.413 6.155 1.00 91.81 87 GLU A O 1
ATOM 727 N N . TYR A 1 88 ? -9.039 -6.664 5.764 1.00 90.31 88 TYR A N 1
ATOM 728 C CA . TYR A 1 88 ? -8.647 -6.430 7.159 1.00 90.31 88 TYR A CA 1
ATOM 729 C C . TYR A 1 88 ? -9.188 -5.119 7.738 1.00 90.31 88 TYR A C 1
ATOM 731 O O . TYR A 1 88 ? -9.338 -5.014 8.953 1.00 90.31 88 TYR A O 1
ATOM 739 N N . TYR A 1 89 ? -9.455 -4.124 6.891 1.00 91.88 89 TYR A N 1
ATOM 740 C CA . TYR A 1 89 ? -9.885 -2.787 7.294 1.00 91.88 89 TYR A CA 1
ATOM 741 C C . TYR A 1 89 ? -11.247 -2.431 6.696 1.00 91.88 89 TYR A C 1
ATOM 743 O O . TYR A 1 89 ? -11.529 -2.696 5.527 1.00 91.88 89 TYR A O 1
ATOM 751 N N . HIS A 1 90 ? -12.086 -1.757 7.477 1.00 89.56 90 HIS A N 1
ATOM 752 C CA . HIS A 1 90 ? -13.410 -1.333 7.041 1.00 89.56 90 HIS A CA 1
ATOM 753 C C . HIS A 1 90 ? -13.358 -0.068 6.171 1.00 89.56 90 HIS A C 1
ATOM 755 O O . HIS A 1 90 ? -12.883 0.999 6.581 1.00 89.56 90 HIS A O 1
ATOM 761 N N . HIS A 1 91 ? -13.911 -0.174 4.958 1.00 80.62 91 HIS A N 1
ATOM 762 C CA . HIS A 1 91 ? -14.129 0.964 4.065 1.00 80.62 91 HIS A CA 1
ATOM 763 C C . HIS A 1 91 ? -14.982 2.048 4.739 1.00 80.62 91 HIS A C 1
ATOM 765 O O . HIS A 1 91 ? -15.933 1.741 5.461 1.00 80.62 91 HIS A O 1
ATOM 771 N N . GLN A 1 92 ? -14.665 3.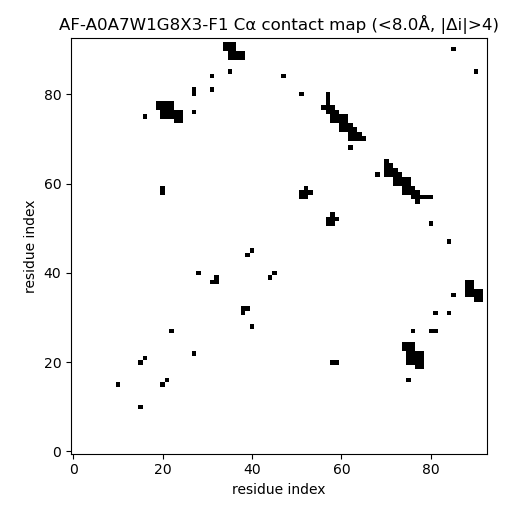319 4.475 1.00 65.88 92 GLN A N 1
ATOM 772 C CA . GLN A 1 92 ? -15.607 4.393 4.784 1.00 65.88 92 GLN A CA 1
ATOM 773 C C . GLN A 1 92 ? -16.830 4.237 3.867 1.00 65.88 92 GLN A C 1
ATOM 775 O O . GLN A 1 92 ? -16.673 4.228 2.645 1.00 65.88 92 GLN A O 1
ATOM 780 N N . GLY A 1 93 ? -18.007 4.027 4.462 1.00 55.38 93 GLY A N 1
ATOM 781 C CA . GLY A 1 93 ? -19.298 4.010 3.766 1.00 55.38 93 GLY A CA 1
ATOM 782 C C . GLY A 1 93 ? -19.817 5.414 3.508 1.00 55.38 93 GLY A C 1
ATOM 783 O O . GLY A 1 93 ? -19.600 6.276 4.390 1.00 55.38 93 GLY A O 1
#

Sequence (93 aa):
MNDPKAKELGLSEENIFQTIFTEKHADVAREARRRFNDFKQNNEFNRLMALCKKNPNLCRVRYLDPSNSKSSKQEFYSKKIYDELAEYYHHQG

Solvent-accessible surface area (backbone atoms only — not comparable to full-atom values): 5619 Å² total; per-residue (Å²): 142,81,81,91,80,80,82,75,82,81,69,46,71,66,52,42,42,69,70,49,28,66,33,37,72,68,51,48,56,53,50,43,53,71,50,18,75,73,54,60,98,44,72,64,46,56,48,51,51,58,53,38,60,71,34,74,85,32,21,47,76,48,57,78,40,88,91,39,94,85,42,67,66,48,62,23,24,22,73,62,45,55,60,62,46,49,80,78,32,53,66,67,129